Protein AF-A0A1A8KHH4-F1 (afdb_monomer_lite)

InterPro domains:
  IPR011335 Restriction endonuclease type II-like [SSF52980] (16-120)
  IPR011604 PD-(D/E)XK endonuclease-like domain superfamily [G3DSA:3.90.320.10] (12-124)
  IPR034720 Viral alkaline exonuclease [PF01771] (9-118)

Secondary structure (DSSP, 8-state):
-HHHHHHHHHHHHHHH--HHHHHHHHHHTTTGGG-HHHHHHHTTSB-HHHHHHHHH-----HHHHHHHTT-S------HHHHHHHHHHHHHHHHHHHHHTTT-TT-EE-----EE-TT-TTBEE--TT-EE--

Organism: Nothobranchius kuhntae (NCBI:txid321403)

Foldseek 3Di:
DVVVVVVVVLVCLLVVDDPVVQVVQFVQQLVPPPHPSLLVLQQQAQEPVLVVVVVPDPDPDPVNNRVRSNVDDDDPPDPVVVVCVVCVVVVQVVVCVVCVVPDDPWDWGGTGWHADSNGRRYIYDCRTDGDDD

Sequence (133 aa):
ELNVKCEETFQRLKTTTQHHQLEKLQWVTRQQSKSHDWHIHRAGRITSTKFHHVATTDKLSKNYIMDTTQYNKTTLNVPSVIWGENMEQTARQQYSDFMSKNHQGLLVSTCGLVVQPSEPYLEQDVSSLLLFR

Structure (mmCIF, N/CA/C/O backbone):
data_AF-A0A1A8KHH4-F1
#
_entry.id   AF-A0A1A8KHH4-F1
#
loop_
_atom_site.group_PDB
_atom_site.id
_atom_site.type_symbol
_atom_site.label_atom_id
_atom_site.label_alt_id
_atom_site.label_comp_id
_atom_site.label_asym_id
_atom_site.label_entity_id
_atom_site.label_seq_id
_atom_site.pdbx_PDB_ins_code
_atom_site.Cartn_x
_atom_site.Cartn_y
_atom_site.Cartn_z
_atom_site.occupancy
_atom_site.B_iso_or_equiv
_atom_site.auth_seq_id
_atom_site.auth_comp_id
_atom_site.auth_asym_id
_atom_site.auth_atom_id
_atom_site.pdbx_PDB_model_num
ATOM 1 N N . GLU A 1 1 ? 18.219 -8.202 -24.801 1.00 81.69 1 GLU A N 1
ATOM 2 C CA . GLU A 1 1 ? 18.893 -7.701 -23.582 1.00 81.69 1 GLU A CA 1
ATOM 3 C C . GLU A 1 1 ? 17.905 -7.299 -22.481 1.00 81.69 1 GLU A C 1
ATOM 5 O O . GLU A 1 1 ? 17.980 -7.863 -21.400 1.00 81.69 1 GLU A O 1
ATOM 10 N N . LEU A 1 2 ? 16.948 -6.396 -22.739 1.00 83.12 2 LEU A N 1
ATOM 11 C CA . LEU A 1 2 ? 15.996 -5.923 -21.718 1.00 83.12 2 LEU A CA 1
ATOM 12 C C . LEU A 1 2 ? 15.160 -7.042 -21.071 1.00 83.12 2 LEU A C 1
ATOM 14 O O . LEU A 1 2 ? 15.152 -7.150 -19.852 1.00 83.12 2 LEU A O 1
ATOM 18 N N . ASN A 1 3 ? 14.526 -7.909 -21.868 1.00 86.06 3 ASN A N 1
ATOM 19 C CA . ASN A 1 3 ? 13.703 -9.010 -21.341 1.00 86.06 3 ASN A CA 1
ATOM 20 C C . ASN A 1 3 ? 14.492 -9.956 -20.427 1.00 86.06 3 ASN A C 1
ATOM 22 O O . ASN A 1 3 ? 13.962 -10.430 -19.430 1.00 86.06 3 ASN A O 1
ATOM 26 N N . VAL A 1 4 ? 15.771 -10.184 -20.741 1.00 90.94 4 VAL A N 1
ATOM 27 C CA . VAL A 1 4 ? 16.664 -11.015 -19.923 1.00 90.94 4 VAL A CA 1
ATOM 28 C C . VAL A 1 4 ? 16.911 -10.343 -18.572 1.00 90.94 4 VA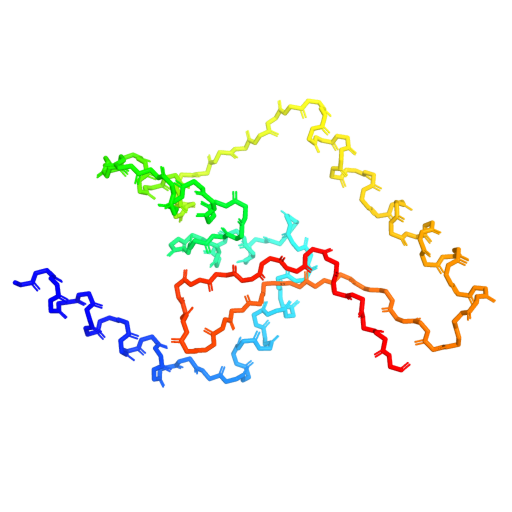L A C 1
ATOM 30 O O . VAL A 1 4 ? 16.707 -10.969 -17.540 1.00 90.94 4 VAL A O 1
ATOM 33 N N . LYS A 1 5 ? 17.226 -9.041 -18.561 1.00 90.38 5 LYS A N 1
ATOM 34 C CA . LYS A 1 5 ? 17.398 -8.265 -17.319 1.00 90.38 5 LYS A CA 1
ATOM 35 C C . LYS A 1 5 ? 16.119 -8.199 -16.4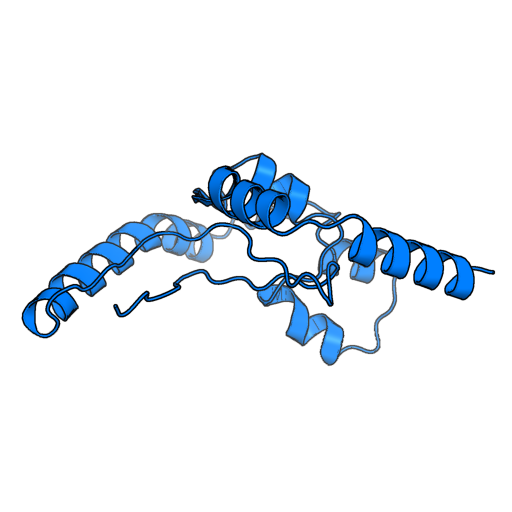77 1.00 90.38 5 LYS A C 1
ATOM 37 O O . LYS A 1 5 ? 16.191 -8.201 -15.246 1.00 90.38 5 LYS A O 1
ATOM 42 N N . CYS A 1 6 ? 14.953 -8.116 -17.120 1.00 83.88 6 CYS A N 1
ATOM 43 C CA . CYS A 1 6 ? 13.661 -8.167 -16.437 1.00 83.88 6 CYS A CA 1
ATOM 44 C C . CYS A 1 6 ? 13.465 -9.521 -15.751 1.00 83.88 6 CYS A C 1
ATOM 46 O O . CYS A 1 6 ? 13.188 -9.550 -14.555 1.00 83.88 6 CYS A O 1
ATOM 48 N N . GLU A 1 7 ? 13.686 -10.619 -16.473 1.00 87.75 7 GLU A N 1
ATOM 49 C CA . GLU A 1 7 ? 13.562 -11.970 -15.925 1.00 87.75 7 GLU A CA 1
ATOM 50 C C . GLU A 1 7 ? 14.536 -12.201 -14.764 1.00 87.75 7 GLU A C 1
ATOM 52 O O . GLU A 1 7 ? 14.120 -12.610 -13.683 1.00 87.75 7 GLU A O 1
ATOM 57 N N . GLU A 1 8 ? 15.811 -11.838 -14.923 1.00 90.94 8 GLU A N 1
ATOM 58 C CA . GLU A 1 8 ? 16.815 -11.903 -13.852 1.00 90.94 8 GLU A CA 1
ATOM 59 C C . GLU A 1 8 ? 16.381 -11.116 -12.609 1.00 90.94 8 GLU A C 1
ATOM 61 O O . GLU A 1 8 ? 16.515 -11.581 -11.474 1.00 90.94 8 GLU A O 1
ATOM 66 N N . THR A 1 9 ? 15.821 -9.922 -12.814 1.00 86.88 9 THR A N 1
ATOM 67 C CA . THR A 1 9 ? 15.315 -9.089 -11.721 1.00 86.88 9 THR A CA 1
ATOM 68 C C . THR A 1 9 ? 14.128 -9.749 -11.028 1.00 86.88 9 THR A C 1
ATOM 70 O O . THR A 1 9 ? 14.093 -9.773 -9.796 1.00 86.88 9 THR A O 1
ATOM 73 N N . PHE A 1 10 ? 13.184 -10.320 -11.779 1.00 84.56 10 PHE A N 1
ATOM 74 C CA . PHE A 1 10 ? 12.032 -11.020 -11.212 1.00 84.56 10 PHE A CA 1
ATOM 75 C C . PHE A 1 10 ? 12.446 -12.259 -10.429 1.00 84.56 10 PHE A C 1
ATOM 77 O O . PHE A 1 10 ? 11.967 -12.455 -9.312 1.00 84.56 10 PHE A O 1
ATOM 84 N N . GLN A 1 11 ? 13.369 -13.055 -10.964 1.00 86.88 11 GLN A N 1
ATOM 85 C CA . GLN A 1 11 ? 13.895 -14.224 -10.267 1.00 86.88 11 GLN A CA 1
ATOM 86 C C . GLN A 1 11 ? 14.606 -13.820 -8.979 1.00 86.88 11 GLN A C 1
ATOM 88 O O . GLN A 1 11 ? 14.299 -14.356 -7.916 1.00 86.88 11 GLN A O 1
ATOM 93 N N . ARG A 1 12 ? 15.458 -12.791 -9.026 1.00 87.12 12 ARG A N 1
ATOM 94 C CA . ARG A 1 12 ? 16.123 -12.266 -7.829 1.00 87.12 12 ARG A CA 1
ATOM 95 C C . ARG A 1 12 ? 15.128 -11.787 -6.772 1.00 87.12 12 ARG A C 1
ATOM 97 O O . ARG A 1 12 ? 15.336 -12.040 -5.587 1.00 87.12 12 ARG A O 1
ATOM 104 N N . LEU A 1 13 ? 14.058 -11.095 -7.170 1.00 82.75 13 LEU A N 1
ATOM 105 C CA . LEU A 1 13 ? 13.026 -10.643 -6.232 1.00 82.75 13 LEU A CA 1
ATOM 106 C C . LEU A 1 13 ? 12.324 -11.833 -5.574 1.00 82.75 13 LEU A C 1
ATOM 108 O O . LEU A 1 13 ? 12.161 -11.829 -4.356 1.00 82.75 13 LEU A O 1
ATOM 112 N N . LYS A 1 14 ? 11.974 -12.869 -6.343 1.00 83.25 14 LYS A N 1
ATOM 113 C CA . LYS A 1 14 ? 11.348 -14.090 -5.813 1.00 83.25 14 LYS A CA 1
ATOM 114 C C . LYS A 1 14 ? 12.255 -14.812 -4.815 1.00 83.25 14 LYS A C 1
ATOM 116 O O . LYS A 1 14 ? 11.791 -15.199 -3.751 1.00 83.25 14 LYS A O 1
ATOM 121 N N . THR A 1 15 ? 13.546 -14.959 -5.117 1.00 83.94 15 THR A N 1
ATOM 122 C CA . THR A 1 15 ? 14.484 -15.703 -4.255 1.00 83.94 15 THR A CA 1
ATOM 123 C C . THR A 1 15 ? 14.932 -14.922 -3.022 1.00 83.94 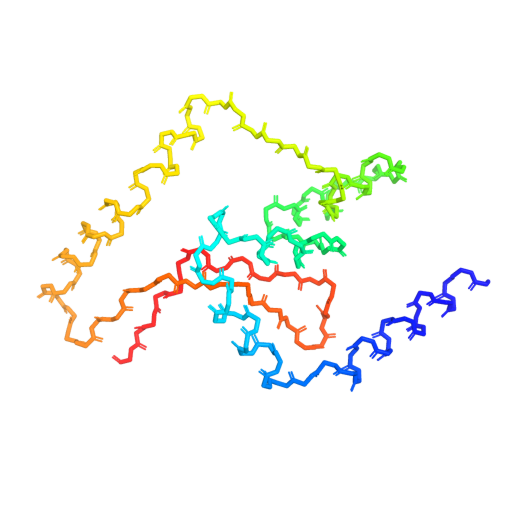15 THR A C 1
ATOM 125 O O . THR A 1 15 ? 15.295 -15.518 -2.011 1.00 83.94 15 THR A O 1
ATOM 128 N N . THR A 1 16 ? 14.935 -13.589 -3.093 1.00 84.19 16 THR A N 1
ATOM 129 C CA . THR A 1 16 ? 15.368 -12.729 -1.979 1.00 84.19 16 THR A CA 1
ATOM 130 C C . THR A 1 16 ? 14.228 -12.443 -1.000 1.00 84.19 16 THR A C 1
ATOM 132 O O . THR A 1 16 ? 14.493 -12.189 0.171 1.00 84.19 16 THR A O 1
ATOM 135 N N . THR A 1 17 ? 12.971 -12.499 -1.452 1.00 82.44 17 THR A N 1
ATOM 136 C CA . THR A 1 17 ? 11.800 -12.192 -0.620 1.00 82.44 17 THR A CA 1
ATOM 137 C C . THR A 1 17 ? 11.512 -13.332 0.354 1.00 82.44 17 THR A C 1
ATOM 139 O O . THR A 1 17 ? 11.027 -14.391 -0.034 1.00 82.44 17 THR A O 1
ATOM 142 N N . GLN A 1 18 ? 11.781 -13.102 1.637 1.00 86.88 18 GLN A N 1
ATOM 143 C CA . GLN A 1 18 ? 11.508 -14.059 2.710 1.00 86.88 18 GLN A CA 1
ATOM 144 C C . GLN A 1 18 ? 10.180 -13.750 3.413 1.00 86.88 18 GLN A C 1
ATOM 146 O O . GLN A 1 18 ? 9.801 -12.589 3.561 1.00 86.88 18 GLN A O 1
ATOM 151 N N . HIS A 1 19 ? 9.499 -14.780 3.928 1.00 86.81 19 HIS A N 1
ATOM 152 C CA . HIS A 1 19 ? 8.186 -14.630 4.579 1.00 86.81 19 HIS A CA 1
ATOM 153 C C . HIS A 1 19 ? 8.189 -13.597 5.720 1.00 86.81 19 HIS A C 1
ATOM 155 O O . HIS A 1 19 ? 7.345 -12.707 5.758 1.00 86.81 19 HIS A O 1
ATOM 161 N N . HIS A 1 20 ? 9.198 -13.635 6.594 1.00 90.31 20 HIS A N 1
ATOM 162 C CA . HIS A 1 20 ? 9.319 -12.692 7.713 1.00 90.31 20 HIS A CA 1
ATOM 163 C C . HIS A 1 20 ? 9.470 -11.227 7.259 1.00 90.31 20 HIS A C 1
ATOM 165 O O . HIS A 1 20 ? 9.081 -10.304 7.975 1.00 90.31 20 HIS A O 1
ATOM 171 N N . GLN A 1 21 ? 10.038 -10.985 6.070 1.00 90.56 21 GLN A N 1
ATOM 172 C CA . GLN A 1 21 ? 10.152 -9.636 5.510 1.00 90.56 21 GLN A CA 1
ATOM 173 C C . GLN A 1 21 ? 8.789 -9.129 5.043 1.00 90.56 21 GLN A C 1
ATOM 175 O O . GLN A 1 21 ? 8.499 -7.947 5.203 1.00 90.56 21 GLN A O 1
ATOM 180 N N . LEU A 1 22 ? 7.948 -10.021 4.512 1.00 89.25 22 LEU A N 1
ATOM 181 C CA . LEU A 1 22 ? 6.583 -9.707 4.098 1.00 89.25 22 LEU A CA 1
ATOM 182 C C . LEU A 1 22 ? 5.674 -9.434 5.297 1.00 89.25 22 LEU A C 1
ATOM 184 O O . LEU A 1 22 ? 4.916 -8.470 5.280 1.00 89.25 22 LEU A O 1
ATOM 188 N N . GLU A 1 23 ? 5.801 -10.216 6.369 1.00 90.75 23 GLU A N 1
ATOM 189 C CA . GLU A 1 23 ? 5.093 -9.956 7.629 1.00 90.75 23 GLU A CA 1
ATOM 190 C C . GLU A 1 23 ? 5.516 -8.616 8.236 1.00 90.75 23 GLU A C 1
ATOM 192 O O . GLU A 1 23 ? 4.675 -7.808 8.632 1.00 90.75 23 GLU A O 1
ATOM 197 N N . LYS A 1 24 ? 6.826 -8.334 8.249 1.00 93.25 24 LYS A N 1
ATOM 198 C CA . LYS A 1 24 ? 7.342 -7.040 8.701 1.00 93.25 24 LYS A CA 1
ATOM 199 C C . LYS A 1 24 ? 6.813 -5.899 7.836 1.00 93.25 24 LYS A C 1
ATOM 201 O O . LYS A 1 24 ? 6.398 -4.884 8.388 1.00 93.25 24 LYS A O 1
ATOM 206 N N . LEU A 1 25 ? 6.808 -6.063 6.511 1.00 91.50 25 LEU A N 1
ATOM 207 C CA . LEU A 1 25 ? 6.265 -5.083 5.572 1.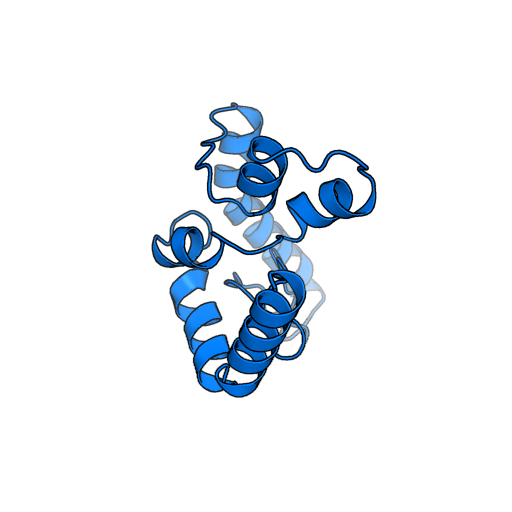00 91.50 25 LEU A CA 1
ATOM 208 C C . LEU A 1 25 ? 4.795 -4.794 5.883 1.00 91.50 25 LEU A C 1
ATOM 210 O O . LEU A 1 25 ? 4.426 -3.635 6.062 1.00 91.50 25 LEU A O 1
ATOM 214 N N . GLN A 1 26 ? 3.969 -5.831 6.011 1.00 92.44 26 GLN A N 1
ATOM 215 C CA . GLN A 1 26 ? 2.559 -5.683 6.363 1.00 92.44 26 GLN A CA 1
ATOM 216 C C . GLN A 1 26 ? 2.397 -4.939 7.698 1.00 92.44 26 GLN A C 1
ATOM 218 O O . GLN A 1 26 ? 1.552 -4.053 7.821 1.00 92.44 26 GLN A O 1
ATOM 223 N N . TRP A 1 27 ? 3.229 -5.251 8.692 1.00 92.06 27 TRP A N 1
ATOM 224 C CA . TRP A 1 27 ? 3.156 -4.623 10.006 1.00 92.06 27 TRP A CA 1
ATOM 225 C C . TRP A 1 27 ? 3.537 -3.133 9.981 1.00 92.06 27 TRP A C 1
ATOM 227 O O . TRP A 1 27 ? 2.764 -2.304 10.466 1.00 92.06 27 TRP A O 1
ATOM 237 N N . VAL A 1 28 ? 4.673 -2.758 9.375 1.00 93.62 28 VAL A N 1
ATOM 238 C CA . VAL A 1 28 ? 5.134 -1.347 9.330 1.00 93.62 28 VAL A CA 1
ATOM 239 C C . VAL A 1 28 ? 4.247 -0.465 8.443 1.00 93.62 28 VAL A C 1
ATOM 241 O O . VAL A 1 28 ? 4.147 0.747 8.636 1.00 93.62 28 VAL A O 1
ATOM 244 N N . THR A 1 29 ? 3.546 -1.073 7.486 1.00 92.69 29 THR A N 1
ATOM 245 C CA . THR A 1 29 ? 2.658 -0.368 6.552 1.00 92.69 29 THR A CA 1
ATOM 246 C C . THR A 1 29 ? 1.182 -0.419 6.953 1.00 92.69 29 THR A C 1
ATOM 248 O O . THR A 1 29 ? 0.319 0.041 6.210 1.00 92.69 29 THR A O 1
ATOM 251 N N . ARG A 1 30 ? 0.864 -0.921 8.153 1.00 90.31 30 ARG A N 1
ATOM 252 C CA . ARG A 1 30 ? -0.513 -1.132 8.639 1.00 90.31 30 ARG A CA 1
ATOM 253 C C . ARG A 1 30 ? -1.352 0.142 8.783 1.00 90.31 30 ARG A C 1
ATOM 255 O O . ARG A 1 30 ? -2.577 0.069 8.813 1.00 90.31 30 ARG A O 1
ATOM 262 N N . GLN A 1 31 ? -0.702 1.303 8.867 1.00 86.62 31 GLN A N 1
ATOM 263 C CA . GLN A 1 31 ? -1.359 2.618 8.874 1.00 86.62 31 GLN A CA 1
ATOM 264 C C . GLN A 1 31 ? -1.648 3.160 7.460 1.00 86.62 31 GLN A C 1
ATOM 266 O O . GLN A 1 31 ? -2.102 4.293 7.324 1.00 86.62 31 GLN A O 1
ATOM 271 N N . GLN A 1 32 ? -1.397 2.356 6.421 1.00 86.31 32 GLN A N 1
ATOM 272 C CA . GLN A 1 32 ? -1.751 2.625 5.027 1.00 86.31 32 GLN A CA 1
ATOM 273 C C . GLN A 1 32 ? -1.316 4.020 4.558 1.00 86.31 32 GLN A C 1
ATOM 275 O O . GLN A 1 32 ? -0.132 4.339 4.655 1.00 86.31 32 GLN A O 1
ATOM 280 N N . SER A 1 33 ? -2.250 4.868 4.105 1.00 82.50 33 SER A N 1
ATOM 281 C CA . SER A 1 33 ? -1.982 6.220 3.590 1.00 82.50 33 SER A CA 1
ATOM 282 C C . SER A 1 33 ? -1.199 7.109 4.563 1.00 82.50 33 SER A C 1
ATOM 284 O O . SER A 1 33 ? -0.490 8.018 4.129 1.00 82.50 33 SER A O 1
ATOM 286 N N . LYS A 1 34 ? -1.265 6.830 5.871 1.00 84.69 34 LYS A N 1
ATOM 287 C CA . LYS A 1 34 ? -0.538 7.568 6.915 1.00 84.69 34 LYS A CA 1
ATOM 288 C C . LYS A 1 34 ? 0.897 7.068 7.128 1.00 84.69 34 LYS A C 1
ATOM 290 O O . LYS A 1 34 ? 1.673 7.739 7.802 1.00 84.69 34 LYS A O 1
ATOM 295 N N . SER A 1 35 ? 1.267 5.904 6.587 1.00 87.75 35 SER A N 1
ATOM 296 C CA . SER A 1 35 ? 2.614 5.331 6.700 1.00 87.75 35 SER A CA 1
ATOM 297 C C . SER A 1 35 ? 3.503 5.784 5.542 1.00 87.75 35 SER A C 1
ATOM 299 O O . SER A 1 35 ? 3.181 5.595 4.371 1.00 87.75 35 SER A O 1
ATOM 301 N N . HIS A 1 36 ? 4.667 6.351 5.863 1.00 90.44 36 HIS A N 1
ATOM 302 C CA . HIS A 1 36 ? 5.665 6.706 4.854 1.00 90.44 36 HIS A CA 1
ATOM 303 C C . HIS A 1 36 ? 6.188 5.471 4.105 1.00 90.44 36 HIS A C 1
ATOM 305 O O . HIS A 1 36 ? 6.296 5.494 2.877 1.00 90.44 36 HIS A O 1
ATOM 311 N N . ASP A 1 37 ? 6.436 4.381 4.837 1.00 91.19 37 ASP A N 1
ATOM 312 C CA . ASP A 1 37 ? 6.892 3.107 4.278 1.00 91.19 37 ASP A CA 1
ATOM 313 C C . ASP A 1 37 ? 5.870 2.533 3.290 1.00 91.19 37 ASP A C 1
ATOM 315 O O . ASP A 1 37 ? 6.250 1.989 2.257 1.00 91.19 37 ASP A O 1
ATOM 319 N N . TRP A 1 38 ? 4.570 2.711 3.548 1.00 89.31 38 TRP A N 1
ATOM 320 C CA . TRP A 1 38 ? 3.511 2.268 2.636 1.00 89.31 38 TRP A CA 1
ATOM 321 C C . TRP A 1 38 ? 3.625 2.951 1.266 1.00 89.31 38 TRP A C 1
ATOM 323 O O . TRP A 1 38 ? 3.580 2.281 0.236 1.00 89.31 38 TRP A O 1
ATOM 333 N N . HIS A 1 39 ? 3.880 4.263 1.232 1.00 87.56 39 HIS A N 1
ATOM 334 C CA . HIS A 1 39 ? 4.090 4.991 -0.028 1.00 87.56 39 HIS A CA 1
ATOM 335 C C . HIS A 1 39 ? 5.369 4.566 -0.752 1.00 87.56 39 HIS A C 1
ATOM 337 O O . HIS A 1 39 ? 5.368 4.462 -1.977 1.00 87.56 39 HIS A O 1
ATOM 343 N N . ILE A 1 40 ? 6.458 4.322 -0.016 1.00 89.88 40 ILE A N 1
ATOM 344 C CA . ILE A 1 40 ? 7.721 3.851 -0.605 1.00 89.88 40 ILE A CA 1
ATOM 345 C C . ILE A 1 40 ? 7.529 2.474 -1.234 1.00 89.88 40 ILE A C 1
ATOM 347 O O . ILE A 1 40 ? 7.938 2.253 -2.370 1.00 89.88 40 ILE A O 1
ATOM 351 N N . HIS A 1 41 ? 6.916 1.546 -0.502 1.00 88.56 41 HIS A N 1
ATOM 352 C CA . HIS A 1 41 ? 6.839 0.153 -0.920 1.00 88.56 41 HIS A CA 1
ATOM 353 C C . HIS A 1 41 ? 5.825 -0.108 -2.037 1.00 88.56 41 HIS A C 1
ATOM 355 O O . HIS A 1 41 ? 5.965 -1.125 -2.717 1.00 88.56 41 HIS A O 1
ATOM 361 N N . ARG A 1 42 ? 4.872 0.807 -2.261 1.00 87.44 42 ARG A N 1
ATOM 362 C CA . ARG A 1 42 ? 3.976 0.812 -3.431 1.00 87.44 42 ARG A CA 1
ATOM 363 C C . ARG A 1 42 ? 4.680 1.246 -4.712 1.00 87.44 42 ARG A C 1
ATOM 365 O O . ARG A 1 42 ? 4.377 0.730 -5.781 1.00 87.44 42 ARG A O 1
ATOM 372 N N . ALA A 1 43 ? 5.652 2.154 -4.626 1.00 87.94 43 ALA A N 1
ATOM 373 C CA . ALA A 1 43 ? 6.384 2.596 -5.807 1.00 87.94 43 ALA A CA 1
ATOM 374 C C . ALA A 1 43 ? 7.090 1.409 -6.493 1.00 87.94 43 ALA A C 1
ATOM 376 O O . ALA A 1 43 ? 7.868 0.674 -5.886 1.00 87.94 43 ALA A O 1
ATOM 377 N N . GLY A 1 44 ? 6.817 1.231 -7.783 1.00 85.81 44 GLY A N 1
ATOM 378 C CA . GLY A 1 44 ? 7.301 0.116 -8.594 1.00 85.81 44 GLY A CA 1
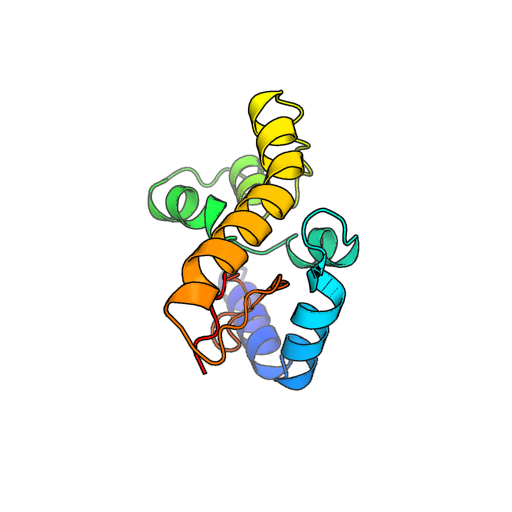ATOM 379 C C . GLY A 1 44 ? 6.410 -1.130 -8.598 1.00 85.81 44 GLY A C 1
ATOM 380 O O . GLY A 1 44 ? 6.796 -2.116 -9.224 1.00 85.81 44 GLY A O 1
ATOM 381 N N . ARG A 1 45 ? 5.238 -1.115 -7.945 1.00 87.50 45 ARG A N 1
ATOM 382 C CA . ARG A 1 45 ? 4.284 -2.239 -7.927 1.00 87.50 45 ARG A CA 1
ATOM 383 C C . ARG A 1 45 ? 3.011 -1.917 -8.690 1.00 87.50 45 ARG A C 1
ATOM 385 O O . ARG A 1 45 ? 2.638 -0.763 -8.855 1.00 87.50 45 ARG A O 1
ATOM 392 N N . ILE A 1 46 ? 2.310 -2.949 -9.141 1.00 87.75 46 ILE A N 1
ATOM 393 C CA . ILE A 1 46 ? 0.935 -2.799 -9.621 1.00 87.75 46 ILE A CA 1
ATOM 394 C C . ILE A 1 46 ? 0.010 -3.095 -8.443 1.00 87.75 46 ILE A C 1
ATOM 396 O O . ILE A 1 46 ? -0.025 -4.219 -7.941 1.00 87.75 46 ILE A O 1
ATOM 400 N N . THR A 1 47 ? -0.731 -2.081 -8.001 1.00 85.81 47 THR A N 1
ATOM 401 C CA . THR A 1 47 ? -1.717 -2.206 -6.923 1.00 85.81 47 THR A CA 1
ATOM 402 C C . THR A 1 47 ? -3.043 -2.713 -7.471 1.00 85.81 47 THR A C 1
ATOM 404 O O . THR A 1 47 ? -3.370 -2.475 -8.635 1.00 85.81 47 THR A O 1
ATOM 407 N N . SER A 1 48 ? -3.861 -3.338 -6.621 1.00 82.81 48 SER A N 1
ATOM 408 C CA . SER A 1 48 ? -5.213 -3.797 -6.989 1.00 82.81 48 SER A CA 1
ATOM 409 C C . SER A 1 48 ? -6.043 -2.704 -7.690 1.00 82.81 48 SER A C 1
ATOM 411 O O . SER A 1 48 ? -6.621 -2.926 -8.752 1.00 82.81 48 SER A O 1
ATOM 413 N N . THR A 1 49 ? -5.991 -1.467 -7.183 1.00 82.56 49 THR A N 1
ATOM 414 C CA . THR A 1 49 ? -6.679 -0.300 -7.767 1.00 82.56 49 THR A CA 1
ATOM 415 C C . THR A 1 49 ? -6.203 0.092 -9.171 1.00 82.56 49 THR A C 1
ATOM 417 O O . THR A 1 49 ? -6.939 0.748 -9.906 1.00 82.56 49 THR A O 1
ATOM 420 N N . LYS A 1 50 ? -4.984 -0.292 -9.566 1.00 85.94 50 LYS A N 1
ATOM 421 C CA . LYS A 1 50 ? -4.408 -0.035 -10.896 1.00 85.94 50 LYS A CA 1
ATOM 422 C C . LYS A 1 50 ? -4.423 -1.277 -11.791 1.00 85.94 50 LYS A C 1
ATOM 424 O O . LYS A 1 50 ? -4.258 -1.138 -13.000 1.00 85.94 50 LYS A O 1
ATOM 429 N N . PHE A 1 51 ? -4.673 -2.464 -11.235 1.00 87.44 51 PHE A N 1
ATOM 430 C CA . PHE A 1 51 ? -4.611 -3.733 -11.958 1.00 87.44 51 PHE A CA 1
ATOM 431 C C . PHE A 1 51 ? -5.559 -3.776 -13.157 1.00 87.44 51 PHE A C 1
ATOM 433 O O . PHE A 1 51 ? -5.126 -4.102 -14.258 1.00 87.44 51 PHE A O 1
ATOM 440 N N . HIS A 1 52 ? -6.823 -3.373 -12.976 1.00 87.69 52 HIS A N 1
ATOM 441 C CA . HIS A 1 52 ? -7.789 -3.330 -14.077 1.00 87.69 52 HIS A CA 1
ATOM 442 C C . HIS A 1 52 ? -7.289 -2.458 -15.234 1.00 87.69 52 HIS A C 1
ATOM 444 O O . HIS A 1 52 ? -7.315 -2.891 -16.379 1.00 87.69 52 HIS A O 1
ATOM 450 N N . HIS A 1 53 ? -6.750 -1.273 -14.928 1.00 86.31 53 HIS A N 1
ATOM 451 C CA . HIS A 1 53 ? -6.208 -0.378 -15.947 1.00 86.31 53 HIS A CA 1
ATOM 452 C C . HIS A 1 53 ? -5.086 -1.038 -16.750 1.00 86.31 53 HIS A C 1
ATOM 454 O O . HIS A 1 53 ? -5.088 -0.918 -17.972 1.00 86.31 53 HIS A O 1
ATOM 460 N N . VAL A 1 54 ? -4.154 -1.721 -16.076 1.00 88.25 54 VAL A N 1
ATOM 461 C CA . VAL A 1 54 ? -3.038 -2.416 -16.734 1.00 88.25 54 VAL A CA 1
ATOM 462 C C . VAL A 1 54 ? -3.543 -3.585 -17.581 1.00 88.25 54 VAL A C 1
ATOM 464 O O . VAL A 1 54 ? -3.068 -3.776 -18.693 1.00 88.25 54 VAL A O 1
ATOM 467 N N . ALA A 1 55 ? -4.518 -4.343 -17.079 1.00 88.00 55 ALA A N 1
ATOM 468 C CA . ALA A 1 55 ? -5.034 -5.535 -17.744 1.00 88.00 55 ALA A CA 1
ATOM 469 C C . ALA A 1 55 ? -5.865 -5.236 -19.004 1.00 88.00 55 ALA A C 1
ATOM 471 O O . ALA A 1 55 ? -5.986 -6.104 -19.864 1.00 88.00 55 ALA A O 1
ATOM 472 N N . THR A 1 56 ? -6.458 -4.043 -19.117 1.00 88.94 56 THR A N 1
ATOM 473 C CA . THR A 1 56 ? -7.390 -3.708 -20.210 1.00 88.94 56 THR A CA 1
ATOM 474 C C . THR A 1 56 ? -6.881 -2.643 -21.175 1.00 88.94 56 THR A C 1
ATOM 476 O O . THR A 1 56 ? -7.638 -2.200 -22.037 1.00 88.94 56 THR A O 1
ATOM 479 N N . THR A 1 57 ? -5.652 -2.154 -21.013 1.00 87.00 57 THR A N 1
ATOM 480 C CA . THR A 1 57 ? -5.100 -1.108 -21.879 1.00 87.00 57 THR A CA 1
ATOM 481 C C . THR A 1 57 ? -4.059 -1.670 -22.836 1.00 87.00 57 THR A C 1
ATOM 483 O O . THR A 1 57 ? -3.244 -2.504 -22.456 1.00 87.00 57 THR A O 1
ATOM 486 N N . ASP A 1 58 ? -3.979 -1.076 -24.024 1.00 85.06 58 ASP A N 1
ATOM 487 C CA . ASP A 1 58 ? -2.843 -1.252 -24.939 1.00 85.06 58 ASP A CA 1
ATOM 488 C C . ASP A 1 58 ? -1.827 -0.097 -24.824 1.00 85.06 58 ASP A C 1
ATOM 490 O O . ASP A 1 58 ? -0.822 -0.031 -25.536 1.00 85.06 58 ASP A O 1
ATOM 494 N N . LYS A 1 59 ? -2.084 0.874 -23.934 1.00 81.75 59 LYS A N 1
ATOM 495 C CA . LYS A 1 59 ? -1.207 2.036 -23.740 1.00 81.75 59 LYS A CA 1
ATOM 496 C C . LYS A 1 59 ? 0.046 1.633 -22.965 1.00 81.75 59 LYS A C 1
ATOM 498 O O . LYS A 1 59 ? -0.017 1.391 -21.769 1.00 81.75 59 LYS A O 1
ATOM 503 N N . LEU A 1 60 ? 1.201 1.693 -23.625 1.00 83.94 60 LEU A N 1
ATOM 504 C CA . LEU A 1 60 ? 2.514 1.391 -23.033 1.00 83.94 60 LEU A CA 1
ATOM 505 C C . LEU A 1 60 ? 3.439 2.617 -22.967 1.00 83.94 60 LEU A C 1
ATOM 507 O O . LEU A 1 60 ? 4.662 2.504 -23.032 1.00 83.94 60 LEU A O 1
ATOM 511 N N . SER A 1 61 ? 2.873 3.824 -22.863 1.00 90.69 61 SER A N 1
ATOM 512 C CA . SER A 1 61 ? 3.696 5.031 -22.751 1.00 90.69 61 SER A CA 1
ATOM 513 C C . SER A 1 61 ? 4.450 5.054 -21.418 1.00 90.69 61 SER A C 1
ATOM 515 O O . SER A 1 61 ? 3.943 4.600 -20.393 1.00 90.69 61 SER A O 1
ATOM 517 N N . LYS A 1 62 ? 5.650 5.649 -21.404 1.00 88.94 62 LYS A N 1
ATOM 518 C CA . LYS A 1 62 ? 6.448 5.800 -20.176 1.00 88.94 62 LYS A CA 1
ATOM 519 C C . LYS A 1 62 ? 5.636 6.431 -19.042 1.00 88.94 62 LYS A C 1
ATOM 521 O O . LYS A 1 62 ? 5.673 5.939 -17.925 1.00 88.94 62 LYS A O 1
ATOM 526 N N . ASN A 1 63 ? 4.870 7.483 -19.330 1.00 89.00 63 ASN A N 1
ATOM 527 C CA . ASN A 1 63 ? 4.049 8.160 -18.322 1.00 89.00 63 ASN A CA 1
ATOM 528 C C . ASN A 1 63 ? 2.951 7.253 -17.761 1.00 89.00 63 ASN A C 1
ATOM 530 O O . ASN A 1 63 ? 2.680 7.299 -16.566 1.00 89.00 63 ASN A O 1
ATOM 534 N N . TYR A 1 64 ? 2.352 6.419 -18.613 1.00 89.75 64 TYR A N 1
ATOM 535 C CA . TYR A 1 64 ? 1.353 5.450 -18.189 1.00 89.75 64 TYR A CA 1
ATOM 536 C C . TYR A 1 64 ? 1.962 4.372 -17.285 1.00 89.75 64 TYR A C 1
ATOM 538 O O . TYR A 1 64 ? 1.415 4.083 -16.224 1.00 89.75 64 TYR A O 1
ATOM 546 N N . ILE A 1 65 ? 3.132 3.836 -17.651 1.00 88.69 65 ILE A N 1
ATOM 547 C CA . ILE A 1 65 ? 3.870 2.883 -16.809 1.00 88.69 65 ILE A CA 1
ATOM 548 C C . ILE A 1 65 ? 4.192 3.529 -15.455 1.00 88.69 65 ILE A C 1
ATOM 550 O O . ILE A 1 65 ? 3.845 2.977 -14.422 1.00 88.69 65 ILE A O 1
ATOM 554 N N . MET A 1 66 ? 4.752 4.742 -15.444 1.00 89.75 66 MET A N 1
ATOM 555 C CA . MET A 1 66 ? 5.105 5.440 -14.200 1.00 89.75 66 MET A CA 1
ATOM 556 C C . MET A 1 66 ? 3.893 5.745 -13.300 1.00 89.75 66 MET A C 1
ATOM 558 O O . MET A 1 66 ? 4.035 5.738 -12.078 1.00 89.75 66 MET A O 1
ATOM 562 N N . ASP A 1 67 ? 2.710 6.009 -13.869 1.00 88.00 67 ASP A N 1
ATOM 563 C CA . ASP A 1 67 ? 1.467 6.185 -13.100 1.00 88.00 67 ASP A CA 1
ATOM 564 C C . ASP A 1 67 ? 0.934 4.852 -12.554 1.00 88.00 67 ASP A C 1
ATOM 566 O O . ASP A 1 67 ? 0.639 4.721 -11.364 1.00 88.00 67 ASP A O 1
ATOM 570 N N . THR A 1 68 ? 0.845 3.834 -13.412 1.00 87.12 68 THR A N 1
ATOM 571 C CA . THR A 1 68 ? 0.345 2.505 -13.034 1.00 87.12 68 THR A CA 1
ATOM 572 C C . THR A 1 68 ? 1.261 1.750 -12.091 1.00 87.12 68 THR A C 1
ATOM 574 O O . THR A 1 68 ? 0.756 0.883 -11.387 1.00 87.12 68 THR A O 1
ATOM 577 N N . THR A 1 69 ? 2.546 2.106 -12.013 1.00 86.81 69 THR A N 1
ATOM 578 C CA . THR A 1 69 ? 3.496 1.591 -11.019 1.00 86.81 69 THR A CA 1
ATOM 579 C C . THR A 1 69 ? 3.785 2.584 -9.887 1.00 86.81 69 THR A C 1
ATOM 581 O O . THR A 1 69 ? 4.789 2.451 -9.196 1.00 86.81 69 THR A O 1
ATOM 584 N N . GLN A 1 70 ? 2.956 3.620 -9.717 1.00 86.44 70 GLN A N 1
ATOM 585 C CA . GLN A 1 70 ? 3.016 4.603 -8.621 1.00 86.44 70 GLN A CA 1
ATOM 586 C C . GLN A 1 70 ? 4.384 5.281 -8.398 1.00 86.44 70 GLN A C 1
ATOM 588 O O . GLN A 1 70 ? 4.713 5.684 -7.282 1.00 86.44 70 GLN A O 1
ATOM 593 N N . TYR A 1 71 ? 5.186 5.456 -9.453 1.00 85.38 71 TYR A N 1
ATOM 594 C CA . TYR A 1 71 ? 6.384 6.304 -9.388 1.00 85.38 71 TYR A CA 1
ATOM 595 C C . TYR A 1 71 ? 6.025 7.790 -9.385 1.00 85.38 71 TYR A C 1
ATOM 597 O O . TYR A 1 71 ? 6.732 8.605 -8.793 1.00 85.38 71 TYR A O 1
ATOM 605 N N . ASN A 1 72 ? 4.905 8.141 -10.016 1.00 81.38 72 ASN A N 1
ATOM 606 C CA . ASN A 1 72 ? 4.345 9.479 -9.935 1.00 81.38 72 ASN A CA 1
ATOM 607 C C . ASN A 1 72 ? 3.471 9.581 -8.682 1.00 81.38 72 ASN A C 1
ATOM 609 O O . ASN A 1 72 ? 2.457 8.896 -8.560 1.00 81.38 72 ASN A O 1
ATOM 613 N N . LYS A 1 73 ? 3.859 10.450 -7.744 1.00 68.62 73 LYS A N 1
ATOM 614 C CA . LYS A 1 73 ? 3.015 10.777 -6.592 1.00 68.62 73 LYS A CA 1
ATOM 615 C C . LYS A 1 73 ? 1.895 11.704 -7.042 1.00 68.62 73 LYS A C 1
ATOM 617 O O . LYS A 1 73 ? 2.115 12.898 -7.229 1.00 68.62 73 LYS A O 1
ATOM 622 N N . THR A 1 74 ? 0.698 11.158 -7.185 1.00 66.19 74 THR A N 1
ATOM 623 C CA . THR A 1 74 ? -0.508 11.936 -7.472 1.00 66.19 74 THR A CA 1
ATOM 624 C C . THR A 1 74 ? -1.334 12.021 -6.197 1.00 66.19 74 THR A C 1
ATOM 626 O O . THR A 1 74 ? -2.029 11.075 -5.833 1.00 66.19 74 THR A O 1
ATOM 629 N N . THR A 1 75 ? -1.250 13.145 -5.484 1.00 69.12 75 THR A N 1
ATOM 630 C CA . THR A 1 75 ? -2.149 13.393 -4.351 1.00 69.12 75 THR A CA 1
ATOM 631 C C . THR A 1 75 ? -3.529 13.733 -4.903 1.00 69.12 75 THR A C 1
ATOM 633 O O . THR A 1 75 ? -3.718 14.785 -5.516 1.00 69.12 75 THR A O 1
ATOM 636 N N . LEU A 1 76 ? -4.498 12.841 -4.705 1.00 72.75 76 LEU A N 1
ATOM 637 C CA . LEU A 1 76 ? -5.885 13.074 -5.101 1.00 72.75 76 LEU A CA 1
ATOM 638 C C . LEU A 1 76 ? -6.565 13.985 -4.074 1.00 72.75 76 LEU A C 1
ATOM 640 O O . LEU A 1 76 ? -7.190 13.525 -3.125 1.00 72.75 76 LEU A O 1
ATOM 644 N N . ASN A 1 77 ? -6.437 15.296 -4.271 1.00 82.12 77 ASN A N 1
ATOM 645 C CA . ASN A 1 77 ? -7.089 16.307 -3.440 1.00 82.12 77 ASN A CA 1
ATOM 646 C C . ASN A 1 77 ? -8.520 16.580 -3.936 1.00 82.12 77 ASN A C 1
ATOM 648 O O . ASN A 1 77 ? -8.823 17.653 -4.456 1.00 82.12 77 ASN A O 1
ATOM 652 N N . VAL A 1 78 ? -9.383 15.565 -3.850 1.00 90.62 78 VAL A N 1
ATOM 653 C CA . VAL A 1 78 ? -10.800 15.654 -4.236 1.00 90.62 78 VAL A CA 1
ATOM 654 C C . VAL A 1 78 ? -11.657 15.524 -2.973 1.00 90.62 78 VAL A C 1
ATOM 656 O O . VAL A 1 78 ? -11.430 14.584 -2.208 1.00 90.62 78 VAL A O 1
ATOM 659 N N . PRO A 1 79 ? -12.662 16.395 -2.741 1.00 92.38 79 PRO A N 1
ATOM 660 C CA . PRO A 1 79 ? -13.461 16.373 -1.512 1.00 92.38 79 PRO A CA 1
ATOM 661 C C . PRO A 1 79 ? -14.075 15.009 -1.175 1.00 92.38 79 PRO A C 1
ATOM 663 O O . PRO A 1 79 ? -14.084 14.612 -0.014 1.00 92.38 79 PRO A O 1
ATOM 666 N N . SER A 1 80 ? -14.543 14.264 -2.181 1.00 90.38 80 SER A N 1
ATOM 667 C CA . SER A 1 80 ? -15.105 12.922 -1.993 1.00 90.38 80 SER A CA 1
ATOM 668 C C . SER A 1 80 ? -14.067 11.896 -1.526 1.00 90.38 80 SER A C 1
ATOM 670 O O . SER A 1 80 ? -14.382 11.058 -0.685 1.00 90.38 80 SER A O 1
ATOM 672 N N . VAL A 1 81 ? -12.829 11.980 -2.024 1.00 86.31 81 VAL A N 1
ATOM 673 C CA . VAL A 1 81 ? -11.720 11.104 -1.612 1.00 86.31 81 VAL A CA 1
ATOM 674 C C . VAL A 1 81 ? -11.315 11.410 -0.173 1.00 86.31 81 VAL A C 1
ATOM 676 O O . VAL A 1 81 ? -11.220 10.495 0.638 1.00 86.31 81 VAL A O 1
ATOM 679 N N . ILE A 1 82 ? -11.167 12.694 0.165 1.00 88.94 82 ILE A N 1
ATOM 680 C CA . ILE A 1 82 ? -10.833 13.139 1.528 1.00 88.94 82 ILE A CA 1
ATOM 681 C C . ILE A 1 82 ? -11.916 12.716 2.519 1.00 88.94 82 ILE A C 1
ATOM 683 O O . ILE A 1 82 ? -11.620 12.252 3.618 1.00 88.94 82 ILE A O 1
ATOM 687 N N . TRP A 1 83 ? -13.187 12.866 2.141 1.00 92.69 83 TRP A N 1
ATOM 688 C CA . TRP A 1 83 ? -14.294 12.414 2.973 1.00 92.69 83 TRP A CA 1
ATOM 689 C C . TRP A 1 83 ? -14.241 10.899 3.198 1.00 92.69 83 TRP A C 1
ATOM 691 O O . TRP A 1 83 ? -14.369 10.461 4.339 1.00 92.69 83 TRP A O 1
ATOM 701 N N . GLY A 1 84 ? -13.986 10.115 2.144 1.00 88.94 84 GLY A N 1
ATOM 702 C CA . GLY A 1 84 ? -13.824 8.664 2.240 1.00 88.94 84 GLY A CA 1
ATOM 703 C C . GLY A 1 84 ? -12.700 8.260 3.195 1.00 88.94 84 GLY A C 1
ATOM 704 O O . GLY A 1 84 ? -12.937 7.478 4.112 1.00 88.94 84 GLY A O 1
ATOM 705 N N . GLU A 1 85 ? -11.516 8.861 3.046 1.00 84.94 85 GLU A N 1
ATOM 706 C CA . GLU A 1 85 ? -10.364 8.619 3.927 1.00 84.94 85 GLU A CA 1
ATOM 707 C C . GLU A 1 85 ? -10.683 8.950 5.396 1.00 84.94 85 GLU A C 1
ATOM 709 O O . GLU A 1 85 ? -10.367 8.178 6.302 1.00 84.94 85 GLU A O 1
ATOM 714 N N . ASN A 1 86 ? -11.375 10.065 5.645 1.00 89.44 86 ASN A N 1
ATOM 715 C CA . ASN A 1 86 ? -11.762 10.468 6.998 1.00 89.44 86 ASN A CA 1
ATOM 716 C C . ASN A 1 86 ? -12.842 9.562 7.612 1.00 89.44 86 ASN A C 1
ATOM 718 O O . ASN A 1 86 ? -12.867 9.376 8.829 1.00 89.44 86 ASN A O 1
ATOM 722 N N . MET A 1 87 ? -13.749 9.016 6.798 1.00 91.75 87 MET A N 1
ATOM 723 C CA . MET A 1 87 ? -14.877 8.202 7.265 1.00 91.75 87 MET A CA 1
ATOM 724 C C . MET A 1 87 ? -14.572 6.707 7.357 1.00 91.75 87 MET A C 1
ATOM 726 O O . MET A 1 87 ? -15.333 5.978 7.992 1.00 91.75 87 MET A O 1
ATOM 730 N N . GLU A 1 88 ? -13.466 6.237 6.784 1.00 87.94 88 GLU A N 1
ATOM 731 C CA . GLU A 1 88 ? -13.118 4.815 6.745 1.00 87.94 88 GLU A CA 1
ATOM 732 C C . GLU A 1 88 ? -13.059 4.177 8.146 1.00 87.94 88 GLU A C 1
ATOM 734 O O . GLU A 1 88 ? -13.575 3.079 8.369 1.00 87.94 88 GLU A O 1
ATOM 739 N N . GLN A 1 89 ? -12.478 4.877 9.128 1.00 88.44 89 GLN A N 1
ATOM 740 C CA . GLN A 1 89 ? -12.421 4.385 10.507 1.00 88.44 89 GLN A CA 1
ATOM 741 C C . GLN A 1 89 ? -13.807 4.306 11.154 1.00 88.44 89 GLN A C 1
ATOM 743 O O . GLN A 1 89 ? -14.108 3.315 11.820 1.00 88.44 89 GLN A O 1
ATOM 748 N N . THR A 1 90 ? -14.657 5.306 10.922 1.00 92.31 90 THR A N 1
ATOM 749 C CA . THR A 1 90 ? -16.045 5.316 11.397 1.00 92.31 90 THR A CA 1
ATOM 750 C C . THR A 1 90 ? -16.831 4.149 10.807 1.00 92.31 90 THR A C 1
ATOM 752 O O . THR A 1 90 ? -17.469 3.405 11.549 1.00 92.31 90 THR A O 1
ATOM 755 N N . ALA A 1 91 ? -16.734 3.939 9.492 1.00 90.94 91 ALA A N 1
ATOM 756 C CA . ALA A 1 91 ? -17.404 2.844 8.797 1.00 90.94 91 ALA A CA 1
ATOM 757 C C . ALA A 1 91 ? -16.954 1.473 9.330 1.00 90.94 91 ALA A C 1
ATOM 759 O O . ALA A 1 91 ? -17.782 0.601 9.597 1.00 90.94 91 ALA A O 1
ATOM 760 N N . ARG A 1 92 ? -15.647 1.298 9.565 1.00 91.12 92 ARG A N 1
ATOM 761 C CA . ARG A 1 92 ? -15.089 0.077 10.162 1.00 91.12 92 ARG A CA 1
ATOM 762 C C . ARG A 1 92 ? -15.631 -0.185 11.565 1.00 91.12 92 ARG A C 1
ATOM 764 O O . ARG A 1 92 ? -15.980 -1.324 11.868 1.00 91.12 92 ARG A O 1
ATOM 771 N N . GLN A 1 93 ? -15.705 0.847 12.406 1.00 91.38 93 GLN A N 1
ATOM 772 C CA . GLN A 1 93 ? -16.236 0.716 13.763 1.00 91.38 93 GLN A CA 1
ATOM 773 C C . GLN A 1 93 ? -17.712 0.315 13.730 1.00 91.38 93 GLN A C 1
ATOM 775 O O . GLN A 1 93 ? -18.090 -0.668 14.357 1.00 91.38 93 GLN A O 1
ATOM 780 N N . GLN A 1 94 ? -18.522 1.001 12.919 1.00 93.69 94 GLN A N 1
ATOM 781 C CA . GLN A 1 94 ? -19.942 0.682 12.758 1.00 93.69 94 GLN A CA 1
ATOM 782 C C . GLN A 1 94 ? -20.160 -0.753 12.271 1.00 93.69 94 GLN A C 1
ATOM 784 O O . GLN A 1 94 ? -21.029 -1.456 12.785 1.00 93.69 94 GLN A O 1
ATOM 789 N N . TYR A 1 95 ? -19.350 -1.210 11.314 1.00 93.00 95 TYR A N 1
ATOM 790 C CA . TYR A 1 95 ? -19.387 -2.591 10.848 1.00 93.00 95 TYR A CA 1
ATOM 791 C C . TYR A 1 95 ? -19.036 -3.581 11.969 1.00 93.00 95 TYR A C 1
ATOM 793 O O . TYR A 1 95 ? -19.755 -4.558 12.179 1.00 93.00 95 TYR A O 1
ATOM 801 N N . SER A 1 96 ? -17.961 -3.318 12.718 1.00 91.81 96 SER A N 1
ATOM 802 C CA . SER A 1 96 ? -17.534 -4.161 13.841 1.00 91.81 96 SER A CA 1
ATOM 803 C C . SER A 1 96 ? -18.611 -4.252 14.929 1.00 91.81 96 SER A C 1
ATOM 805 O O . SER A 1 96 ? -18.931 -5.343 15.404 1.00 91.81 96 SER A O 1
ATOM 807 N N . ASP A 1 97 ? -19.228 -3.126 15.287 1.00 91.75 97 ASP A N 1
ATOM 808 C CA . ASP A 1 97 ? -20.294 -3.051 16.293 1.00 91.75 97 ASP A CA 1
ATOM 809 C C . ASP A 1 97 ? -21.571 -3.760 15.832 1.00 91.75 97 ASP A C 1
ATOM 811 O O . ASP A 1 97 ? -22.285 -4.368 16.629 1.00 91.75 97 ASP A O 1
ATOM 815 N N . PHE A 1 98 ? -21.878 -3.692 14.537 1.00 92.75 98 PHE A N 1
ATOM 816 C CA . PHE A 1 98 ? -23.020 -4.393 13.964 1.00 92.75 98 PHE A CA 1
ATOM 817 C C . PHE A 1 98 ? -22.800 -5.909 13.953 1.00 92.75 98 PHE A C 1
ATOM 819 O O . PHE A 1 98 ? -23.664 -6.663 14.400 1.00 92.75 98 PHE A O 1
ATOM 826 N N . MET A 1 99 ? -21.637 -6.356 13.479 1.00 91.88 99 MET A N 1
ATOM 827 C CA . MET A 1 99 ? -21.349 -7.775 13.274 1.00 91.88 99 MET A CA 1
ATOM 828 C C . MET A 1 99 ? -21.020 -8.516 14.572 1.00 91.88 99 MET A C 1
ATOM 830 O O . MET A 1 99 ? -21.379 -9.684 14.707 1.00 91.88 99 MET A O 1
ATOM 834 N N . SER A 1 100 ? -20.414 -7.854 15.561 1.00 91.25 100 SER A N 1
ATOM 835 C CA . SER A 1 100 ? -20.120 -8.456 16.875 1.00 91.25 100 SER A CA 1
ATOM 836 C C . SER A 1 100 ? -21.369 -8.935 17.627 1.00 91.25 100 SER A C 1
ATOM 838 O O . SER A 1 100 ? -21.271 -9.812 18.481 1.00 91.25 100 SER A O 1
ATOM 840 N N . LYS A 1 101 ? -22.559 -8.432 17.271 1.00 92.12 101 LYS A N 1
ATOM 841 C CA . LYS A 1 101 ? -23.843 -8.910 17.811 1.00 92.12 101 LYS A CA 1
ATOM 842 C C . LYS A 1 101 ? -24.175 -10.340 17.383 1.00 92.12 101 LYS A C 1
ATOM 844 O O . LYS A 1 101 ? -24.836 -11.053 18.129 1.00 92.12 101 LYS A O 1
ATOM 849 N N . ASN A 1 102 ? -23.725 -10.740 16.193 1.00 91.19 102 ASN A N 1
ATOM 850 C CA . ASN A 1 102 ? -24.070 -12.019 15.564 1.00 91.19 102 ASN A CA 1
ATOM 851 C C . ASN A 1 102 ? -22.873 -12.977 15.454 1.00 91.19 102 ASN A C 1
ATOM 853 O O . ASN A 1 102 ? -23.062 -14.159 15.181 1.00 91.19 102 ASN A O 1
ATOM 857 N N . HIS A 1 103 ? -21.649 -12.484 15.663 1.00 89.44 103 HIS A N 1
ATOM 858 C CA . HIS A 1 103 ? -20.419 -13.255 15.508 1.00 89.44 103 HIS A CA 1
ATOM 859 C C . HIS A 1 103 ? -19.571 -13.196 16.781 1.00 89.44 103 HIS A C 1
ATOM 861 O O . HIS A 1 103 ? -19.030 -12.148 17.135 1.00 89.44 103 HIS A O 1
ATOM 867 N N . GLN A 1 104 ? -19.411 -14.343 17.446 1.00 88.06 104 GLN A N 1
ATOM 868 C CA . GLN A 1 104 ? -18.401 -14.502 18.492 1.00 88.06 104 GLN A CA 1
ATOM 869 C C . GLN A 1 104 ? -17.006 -14.547 17.857 1.00 88.06 104 GLN A C 1
ATOM 871 O O . GLN A 1 104 ? -16.828 -15.151 16.806 1.00 88.06 104 GLN A O 1
ATOM 876 N N . GLY A 1 105 ? -16.024 -13.899 18.487 1.00 84.94 105 GLY A N 1
ATOM 877 C CA . GLY A 1 105 ? -14.632 -13.921 18.018 1.00 84.94 105 GLY A CA 1
ATOM 878 C C . GLY A 1 105 ? -14.319 -13.022 16.815 1.00 84.94 105 GLY A C 1
ATOM 879 O O . GLY A 1 105 ? -13.217 -13.105 16.279 1.00 84.94 105 GLY A O 1
ATOM 880 N N . LEU A 1 106 ? -15.239 -12.142 16.398 1.00 86.69 106 LEU A N 1
ATOM 881 C CA . LEU A 1 106 ? -15.008 -11.227 15.278 1.00 86.69 106 LEU A CA 1
ATOM 882 C C . LEU A 1 106 ? -13.776 -10.335 15.514 1.00 86.69 106 LEU A C 1
ATOM 884 O O . LEU A 1 106 ? -13.741 -9.551 16.463 1.00 86.69 106 LEU A O 1
ATOM 888 N N . LEU A 1 107 ? -12.814 -10.389 14.589 1.00 85.06 107 LEU A N 1
ATOM 889 C CA . LEU A 1 107 ? -11.656 -9.502 14.563 1.00 85.06 107 LEU A CA 1
ATOM 890 C C . LEU A 1 107 ? -11.671 -8.642 13.297 1.00 85.06 107 LEU A C 1
ATOM 892 O O . LEU A 1 107 ? -11.382 -9.105 12.194 1.00 85.06 107 LEU A O 1
ATOM 896 N N . VAL A 1 108 ? -11.950 -7.353 13.473 1.00 86.44 108 VAL A N 1
ATOM 897 C CA . VAL A 1 108 ? -11.829 -6.350 12.412 1.00 86.44 108 VAL A CA 1
ATOM 898 C C . VAL A 1 108 ? -10.603 -5.499 12.703 1.00 86.44 108 VAL A C 1
ATOM 900 O O . VAL A 1 108 ? -10.487 -4.901 13.770 1.00 86.44 108 VAL A O 1
ATOM 903 N N . SER A 1 109 ? -9.662 -5.437 11.765 1.00 84.06 109 SER A N 1
ATOM 904 C CA . SER A 1 109 ? -8.463 -4.620 11.937 1.00 84.06 109 SER A CA 1
ATOM 905 C C . SER A 1 109 ? -7.959 -4.070 10.612 1.00 84.06 109 SER A C 1
ATOM 907 O O . SER A 1 109 ? -8.330 -4.551 9.542 1.00 84.06 109 SER A O 1
ATOM 909 N N . THR A 1 110 ? -7.111 -3.048 10.681 1.00 84.75 110 THR A N 1
ATOM 910 C CA . THR A 1 110 ? -6.389 -2.569 9.504 1.00 84.75 110 THR A CA 1
ATOM 911 C C . THR A 1 110 ? -5.343 -3.595 9.075 1.00 84.75 110 THR A C 1
ATOM 913 O O . THR A 1 110 ? -4.732 -4.270 9.909 1.00 84.75 110 THR A O 1
ATOM 916 N N . CYS A 1 111 ? -5.120 -3.690 7.768 1.00 86.50 111 CYS A N 1
ATOM 917 C CA . CYS A 1 111 ? -4.038 -4.459 7.169 1.00 86.50 111 CYS A CA 1
ATOM 918 C C . CYS A 1 111 ? -3.080 -3.498 6.456 1.00 86.50 111 CYS A C 1
ATOM 920 O O . CYS A 1 111 ? -3.512 -2.458 5.953 1.00 86.50 111 CYS A O 1
ATOM 922 N N . GLY A 1 112 ? -1.787 -3.816 6.467 1.00 88.12 112 GLY A N 1
ATOM 923 C CA . GLY A 1 112 ? -0.808 -3.133 5.626 1.00 88.12 112 GLY A CA 1
ATOM 924 C C . GLY A 1 112 ? -0.698 -3.790 4.256 1.00 88.12 112 GLY A C 1
ATOM 925 O O . GLY A 1 112 ? -1.576 -4.538 3.833 1.00 88.12 112 GLY A O 1
ATOM 926 N N . LEU A 1 113 ? 0.411 -3.529 3.576 1.00 88.56 113 LEU A N 1
ATOM 927 C CA . LEU A 1 113 ? 0.702 -4.107 2.272 1.00 88.56 113 LEU A CA 1
ATOM 928 C C . LEU A 1 113 ? 0.897 -5.616 2.368 1.00 88.56 113 LEU A C 1
ATOM 930 O O . LEU A 1 113 ? 1.753 -6.092 3.116 1.00 88.56 113 LEU A O 1
ATOM 934 N N . VAL A 1 114 ? 0.140 -6.354 1.558 1.00 88.31 114 VAL A N 1
ATOM 935 C CA . VAL A 1 114 ? 0.323 -7.790 1.366 1.00 88.31 114 VAL A CA 1
ATOM 936 C C . VAL A 1 114 ? 0.879 -8.019 -0.032 1.00 88.31 114 VAL A C 1
ATOM 938 O O . VAL A 1 114 ? 0.286 -7.649 -1.044 1.00 88.31 114 VAL A O 1
ATOM 941 N N . VAL A 1 115 ? 2.055 -8.633 -0.080 1.00 84.50 115 VAL A N 1
ATOM 942 C CA . VAL A 1 115 ? 2.755 -8.958 -1.322 1.00 84.50 115 VAL A CA 1
ATOM 943 C C . VAL A 1 115 ? 2.808 -10.467 -1.455 1.00 84.50 115 VAL A C 1
ATOM 945 O O . VAL A 1 115 ? 3.188 -11.165 -0.516 1.00 84.50 115 VAL A O 1
ATOM 948 N N . GLN A 1 116 ? 2.454 -10.969 -2.632 1.00 81.75 116 GLN A N 1
ATOM 949 C CA . GLN A 1 116 ? 2.533 -12.391 -2.922 1.00 81.75 116 GLN A CA 1
ATOM 950 C C . GLN A 1 116 ? 3.994 -12.778 -3.224 1.00 81.75 116 GLN A C 1
ATOM 952 O O . GLN A 1 116 ? 4.573 -12.239 -4.168 1.00 81.75 116 GLN A O 1
ATOM 957 N N . PRO A 1 117 ? 4.612 -13.721 -2.482 1.00 77.44 117 PRO A N 1
ATOM 958 C CA . PRO A 1 117 ? 6.025 -14.065 -2.673 1.00 77.44 117 PRO A CA 1
ATOM 959 C C . PRO A 1 117 ? 6.353 -14.566 -4.087 1.00 77.44 117 PRO A C 1
ATOM 961 O O . PRO A 1 117 ? 7.424 -14.281 -4.618 1.00 77.44 117 PRO A O 1
ATOM 964 N N . SER A 1 118 ? 5.425 -15.303 -4.710 1.00 79.06 118 SER A N 1
ATOM 965 C CA . SER A 1 118 ? 5.593 -15.831 -6.069 1.00 79.06 118 SER A CA 1
ATOM 966 C C . SER A 1 118 ? 5.509 -14.749 -7.147 1.00 79.06 118 SER A C 1
ATOM 968 O O . SER A 1 118 ? 6.021 -14.948 -8.248 1.00 79.06 118 SER A O 1
ATOM 970 N N . GLU A 1 119 ? 4.887 -13.609 -6.836 1.00 78.31 119 GLU A N 1
ATOM 971 C CA . GLU A 1 119 ? 4.641 -12.496 -7.757 1.00 78.31 119 GLU A CA 1
ATOM 972 C C . GLU A 1 119 ? 4.927 -11.158 -7.061 1.00 78.31 119 GLU A C 1
ATOM 974 O O . GLU A 1 119 ? 4.031 -10.343 -6.843 1.00 78.31 119 GLU A O 1
ATOM 979 N N . PRO A 1 120 ? 6.198 -10.887 -6.714 1.00 72.50 120 PRO A N 1
ATOM 980 C CA . PRO A 1 120 ? 6.582 -9.753 -5.880 1.00 72.50 120 PRO A CA 1
ATOM 981 C C . PRO A 1 120 ? 6.486 -8.401 -6.601 1.00 72.50 120 PRO A C 1
ATOM 983 O O . PRO A 1 120 ? 6.997 -7.418 -6.083 1.00 72.50 120 PRO A O 1
ATOM 986 N N . TYR A 1 121 ? 5.881 -8.329 -7.783 1.00 70.44 121 TYR A N 1
ATOM 987 C CA . TYR A 1 121 ? 5.550 -7.096 -8.505 1.00 70.44 121 TYR A CA 1
ATOM 988 C C . TYR A 1 121 ? 4.052 -6.757 -8.413 1.00 70.44 121 TYR A C 1
ATOM 990 O O . TYR A 1 121 ? 3.668 -5.613 -8.668 1.00 70.44 121 TYR A O 1
ATOM 998 N N . LEU A 1 122 ? 3.219 -7.725 -8.016 1.00 68.56 122 LEU A N 1
ATOM 999 C CA . LEU A 1 122 ? 1.820 -7.504 -7.688 1.00 68.56 122 LEU A CA 1
ATOM 1000 C C . LEU A 1 122 ? 1.673 -7.217 -6.199 1.00 68.56 122 LEU A C 1
ATOM 1002 O O . LEU A 1 122 ? 2.333 -7.812 -5.341 1.00 68.56 122 LEU A O 1
ATOM 1006 N N . GLU A 1 123 ? 0.777 -6.294 -5.898 1.00 63.06 123 GLU A N 1
ATOM 1007 C CA . GLU A 1 123 ? 0.326 -6.026 -4.547 1.00 63.06 123 GLU A CA 1
ATOM 1008 C C . GLU A 1 123 ? -1.147 -6.390 -4.415 1.00 63.06 123 GLU A C 1
ATOM 1010 O O . GLU A 1 123 ? -1.987 -5.976 -5.222 1.00 63.06 123 GLU A O 1
ATOM 1015 N N . GLN A 1 124 ? -1.462 -7.123 -3.352 1.00 61.66 124 GLN A N 1
ATOM 1016 C CA . GLN A 1 124 ? -2.833 -7.334 -2.928 1.00 61.66 124 GLN A CA 1
ATOM 1017 C C . GLN A 1 124 ? -3.189 -6.238 -1.925 1.00 61.66 124 GLN A C 1
ATOM 1019 O O . GLN A 1 124 ? -2.700 -6.212 -0.795 1.00 61.66 124 GLN A O 1
ATOM 1024 N N . ASP A 1 125 ? -4.039 -5.312 -2.361 1.00 52.72 125 ASP A N 1
ATOM 1025 C CA . ASP A 1 125 ? -4.608 -4.300 -1.478 1.00 52.72 125 ASP A CA 1
ATOM 1026 C C . ASP A 1 125 ? -5.798 -4.925 -0.741 1.00 52.72 125 ASP A C 1
ATOM 1028 O O . ASP A 1 125 ? -6.879 -5.117 -1.301 1.00 52.72 125 ASP A O 1
ATOM 1032 N N . VAL A 1 126 ? -5.570 -5.319 0.509 1.00 52.31 126 VAL A N 1
ATOM 1033 C CA . VAL A 1 126 ? -6.579 -5.889 1.408 1.00 52.31 126 VAL A CA 1
ATOM 1034 C C . VAL A 1 126 ? -7.032 -4.818 2.391 1.00 52.31 126 VAL A C 1
ATOM 1036 O O . VAL A 1 126 ? -6.852 -4.924 3.603 1.00 52.31 126 VAL A O 1
ATOM 1039 N N . SER A 1 127 ? -7.649 -3.764 1.853 1.00 42.91 127 SER A N 1
ATOM 1040 C CA . SER A 1 127 ? -8.202 -2.646 2.632 1.00 42.91 127 SER A CA 1
ATOM 1041 C C . SER A 1 127 ? -9.231 -3.096 3.697 1.00 42.91 127 SER A C 1
ATOM 1043 O O . SER A 1 127 ? -9.529 -2.369 4.645 1.00 42.91 127 SER A O 1
ATOM 1045 N N . SER A 1 128 ? -9.726 -4.339 3.648 1.00 35.72 128 SER A N 1
ATOM 1046 C CA . SER A 1 128 ? -10.509 -4.955 4.729 1.00 35.72 128 SER A CA 1
ATOM 1047 C C . SER A 1 128 ? -10.352 -6.478 4.742 1.00 35.72 128 SER A C 1
ATOM 1049 O O . SER A 1 128 ? -11.193 -7.199 4.212 1.00 35.72 128 SER A O 1
ATOM 1051 N N . LEU A 1 129 ? -9.280 -6.997 5.348 1.00 36.50 129 LEU A N 1
ATOM 1052 C CA . LEU A 1 129 ? -9.205 -8.430 5.645 1.00 36.50 129 LEU A CA 1
ATOM 1053 C C . LEU A 1 129 ? -10.030 -8.705 6.911 1.00 36.50 129 LEU A C 1
ATOM 1055 O O . LEU A 1 129 ? -9.583 -8.468 8.034 1.00 36.50 129 LEU A O 1
ATOM 1059 N N . LEU A 1 130 ? -11.270 -9.152 6.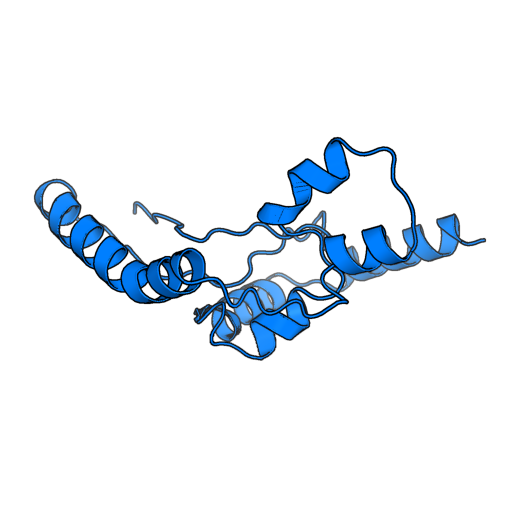711 1.00 33.81 130 LEU A N 1
ATOM 1060 C CA . LEU A 1 130 ? -12.104 -9.734 7.758 1.00 33.81 130 LEU A CA 1
ATOM 1061 C C . LEU A 1 130 ? -11.497 -11.087 8.135 1.00 33.81 130 LEU A C 1
ATOM 1063 O O . LEU A 1 130 ? -11.714 -12.089 7.456 1.00 33.81 130 LEU A O 1
ATOM 1067 N N . LEU A 1 131 ? -10.693 -11.109 9.196 1.00 30.95 131 LEU A N 1
ATOM 1068 C CA . LEU A 1 131 ? -10.246 -12.355 9.806 1.00 30.95 131 LEU A CA 1
ATOM 1069 C C . LEU A 1 131 ? -11.401 -12.898 10.650 1.00 30.95 131 LEU A C 1
ATOM 1071 O O . LEU A 1 131 ? -11.571 -12.529 11.810 1.00 30.95 131 LEU A O 1
ATOM 1075 N N . PHE A 1 132 ? -12.202 -13.772 10.045 1.00 25.98 132 PHE A N 1
ATOM 1076 C CA . PHE A 1 132 ? -13.020 -14.716 10.796 1.00 25.98 132 PHE A CA 1
ATOM 1077 C C . PHE A 1 132 ? -12.071 -15.787 11.346 1.00 25.98 132 PHE A C 1
ATOM 1079 O O . PHE A 1 132 ? -11.464 -16.533 10.575 1.00 25.98 132 PHE A O 1
ATOM 1086 N N . ARG A 1 133 ? -11.885 -15.813 12.665 1.00 27.11 133 ARG A N 1
ATOM 1087 C CA . ARG A 1 133 ? -11.396 -16.997 13.372 1.00 27.11 133 ARG A CA 1
ATOM 1088 C C . ARG A 1 133 ? -12.555 -17.629 14.114 1.00 27.11 133 ARG A C 1
ATOM 1090 O O . ARG A 1 133 ? -13.383 -16.853 14.635 1.00 27.11 133 ARG A O 1
#

pLDDT: mean 82.97, std 13.82, range [25.98, 93.69]

Radius of gyration: 17.43 Å; chains: 1; bounding box: 43×33×43 Å